Protein AF-A0A7C0U969-F1 (afdb_monomer_lite)

Radius of gyration: 13.31 Å; chains: 1; bounding box: 28×28×33 Å

Structure (mmCIF, N/CA/C/O backbone):
data_AF-A0A7C0U969-F1
#
_entry.id   AF-A0A7C0U969-F1
#
loop_
_atom_site.group_PDB
_atom_site.id
_atom_site.type_symbol
_atom_site.label_atom_id
_atom_site.label_alt_id
_atom_site.label_comp_id
_atom_site.label_asym_id
_atom_site.label_entity_id
_atom_site.label_seq_id
_atom_site.pdbx_PDB_ins_code
_atom_site.Cartn_x
_atom_site.Cartn_y
_atom_site.Cartn_z
_atom_site.occupancy
_atom_site.B_iso_or_equiv
_atom_site.auth_seq_id
_atom_site.auth_comp_id
_atom_site.auth_asym_id
_atom_site.auth_atom_id
_atom_site.pdbx_PDB_model_num
ATOM 1 N N . MET A 1 1 ? -16.530 9.071 6.708 1.00 80.62 1 MET A N 1
ATOM 2 C CA . MET A 1 1 ? -15.705 8.333 5.728 1.00 80.62 1 MET A CA 1
ATOM 3 C C . MET A 1 1 ? -14.589 9.251 5.257 1.00 80.62 1 MET A C 1
ATOM 5 O O . MET A 1 1 ? -14.887 10.293 4.685 1.00 80.62 1 MET A O 1
ATOM 9 N N . TYR A 1 2 ? -13.333 8.905 5.540 1.00 93.50 2 TYR A N 1
ATOM 10 C CA . TYR A 1 2 ? -12.167 9.630 5.027 1.00 93.50 2 TYR A CA 1
ATOM 11 C C . TYR A 1 2 ? -11.656 8.932 3.772 1.00 93.50 2 TYR A C 1
ATOM 13 O O . TYR A 1 2 ? -11.655 7.706 3.703 1.00 93.50 2 TYR A O 1
ATOM 21 N N . ARG A 1 3 ? -11.236 9.710 2.773 1.00 95.25 3 ARG A N 1
ATOM 22 C CA . ARG A 1 3 ? -10.696 9.174 1.525 1.00 95.25 3 ARG A CA 1
ATOM 23 C C . ARG A 1 3 ? -9.343 9.798 1.242 1.00 95.25 3 ARG A C 1
ATOM 25 O O . ARG A 1 3 ? -9.229 11.014 1.137 1.00 95.25 3 ARG A O 1
ATOM 32 N N . VAL A 1 4 ? -8.353 8.940 1.043 1.00 96.88 4 VAL A N 1
ATOM 33 C CA . VAL A 1 4 ? -7.054 9.307 0.485 1.00 96.88 4 VAL A CA 1
ATOM 34 C C . VAL A 1 4 ? -6.970 8.687 -0.903 1.00 96.88 4 VAL A C 1
ATOM 36 O O . VAL A 1 4 ? -7.387 7.548 -1.098 1.00 96.88 4 VAL A O 1
ATOM 39 N N . SER A 1 5 ? -6.500 9.455 -1.883 1.00 97.31 5 SER A N 1
ATOM 40 C CA . SER A 1 5 ? -6.320 8.976 -3.255 1.00 97.31 5 SER A CA 1
ATOM 41 C C . SER A 1 5 ? -4.851 9.087 -3.632 1.00 97.31 5 SER A C 1
ATOM 43 O O . SER A 1 5 ? -4.194 10.066 -3.290 1.00 97.31 5 SER A O 1
ATOM 45 N N . PHE A 1 6 ? -4.356 8.084 -4.341 1.00 97.88 6 PHE A N 1
ATOM 46 C CA . PHE A 1 6 ? -3.001 8.029 -4.868 1.00 97.88 6 PHE A CA 1
ATOM 47 C C . PHE A 1 6 ? -3.044 7.434 -6.275 1.00 97.88 6 PHE A C 1
ATOM 49 O O . PHE A 1 6 ? -4.037 6.823 -6.674 1.00 97.88 6 PHE A O 1
ATOM 56 N N . THR A 1 7 ? -1.963 7.613 -7.023 1.00 98.50 7 THR A N 1
ATOM 57 C CA . THR A 1 7 ? -1.742 6.942 -8.306 1.00 98.50 7 THR A CA 1
ATOM 58 C C . THR A 1 7 ? -0.503 6.076 -8.189 1.00 98.50 7 THR A C 1
ATOM 60 O O . THR A 1 7 ? 0.417 6.425 -7.454 1.00 98.50 7 THR A O 1
ATOM 63 N N . ALA A 1 8 ? -0.472 4.977 -8.928 1.00 98.25 8 ALA A N 1
ATOM 64 C CA . ALA A 1 8 ? 0.678 4.094 -9.061 1.00 98.25 8 ALA A CA 1
ATOM 65 C C . ALA A 1 8 ? 0.779 3.637 -10.521 1.00 98.25 8 ALA A C 1
ATOM 67 O O . ALA A 1 8 ? -0.112 3.903 -11.329 1.00 98.25 8 ALA A O 1
ATOM 68 N N . GLN A 1 9 ? 1.871 2.966 -10.859 1.00 98.19 9 GLN A N 1
ATOM 69 C CA . GLN A 1 9 ? 2.158 2.486 -12.203 1.00 98.19 9 GLN A CA 1
ATOM 70 C C . GLN A 1 9 ? 2.317 0.967 -12.201 1.00 98.19 9 GLN A C 1
ATOM 72 O O . GLN A 1 9 ? 2.801 0.372 -11.234 1.00 98.19 9 GLN A O 1
ATOM 77 N N . GLY A 1 10 ? 1.930 0.338 -13.310 1.00 97.50 10 GLY A N 1
ATOM 78 C CA . GLY A 1 10 ? 2.271 -1.056 -13.568 1.00 97.50 10 GLY A CA 1
ATOM 79 C C . GLY A 1 10 ? 3.768 -1.224 -13.840 1.00 97.50 10 GLY A C 1
ATOM 80 O O . GLY A 1 10 ? 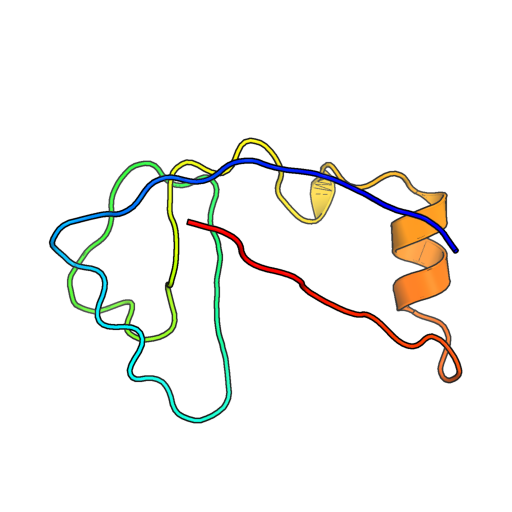4.483 -0.272 -14.146 1.00 97.50 10 GLY A O 1
ATOM 81 N N . HIS A 1 11 ? 4.251 -2.461 -13.764 1.00 97.69 11 HIS A N 1
ATOM 82 C CA . HIS A 1 11 ? 5.633 -2.793 -14.085 1.00 97.69 11 HIS A CA 1
ATOM 83 C C . HIS A 1 11 ? 5.734 -4.228 -14.600 1.00 97.69 11 HIS A C 1
ATOM 85 O O . HIS A 1 11 ? 5.106 -5.137 -14.065 1.00 97.69 11 HIS A O 1
ATOM 91 N N . ARG A 1 12 ? 6.591 -4.460 -15.600 1.00 97.50 12 ARG A N 1
ATOM 92 C CA . ARG A 1 12 ? 6.782 -5.769 -16.268 1.00 97.50 12 ARG A CA 1
ATOM 93 C C . ARG A 1 12 ? 7.174 -6.941 -15.354 1.00 97.50 12 ARG A C 1
ATOM 95 O O . ARG A 1 12 ? 7.141 -8.083 -15.795 1.00 97.50 12 ARG A O 1
ATOM 102 N N . ASN A 1 13 ? 7.635 -6.659 -14.136 1.00 98.00 13 ASN A N 1
ATOM 103 C CA . ASN A 1 13 ? 8.052 -7.668 -13.153 1.00 98.00 13 ASN A CA 1
ATOM 104 C C . ASN A 1 13 ? 7.038 -7.861 -12.012 1.00 98.00 13 ASN A C 1
ATOM 106 O O . ASN A 1 13 ? 7.349 -8.596 -11.082 1.00 98.00 13 ASN A O 1
ATOM 110 N N . ILE A 1 14 ? 5.870 -7.211 -12.062 1.00 97.31 14 ILE A N 1
ATOM 111 C CA . ILE A 1 14 ? 4.781 -7.473 -11.113 1.00 97.31 14 ILE A CA 1
ATOM 112 C C . ILE A 1 14 ? 4.274 -8.897 -11.333 1.00 97.31 14 ILE A C 1
ATOM 114 O O . ILE A 1 14 ? 3.930 -9.264 -12.456 1.00 97.31 14 ILE A O 1
ATOM 118 N N . LEU A 1 15 ? 4.246 -9.681 -10.254 1.00 97.31 15 LEU A N 1
ATOM 119 C CA . LEU A 1 15 ? 3.672 -11.027 -10.243 1.00 97.31 15 LEU A CA 1
ATOM 120 C C . LEU A 1 15 ? 2.311 -11.042 -9.543 1.00 97.31 15 LEU A C 1
ATOM 122 O O . LEU A 1 15 ? 1.387 -11.661 -10.059 1.00 97.31 15 LEU A O 1
ATOM 126 N N . SER A 1 16 ? 2.168 -10.324 -8.419 1.00 95.94 16 SER A N 1
ATOM 127 C CA . SER A 1 16 ? 0.926 -10.264 -7.631 1.00 95.94 16 SER A CA 1
ATOM 128 C C . SER A 1 16 ? 0.393 -11.652 -7.235 1.00 95.94 16 SER A C 1
ATOM 130 O O . SER A 1 16 ? -0.813 -11.902 -7.258 1.00 95.94 16 SER A O 1
ATOM 132 N N . THR A 1 17 ? 1.293 -12.577 -6.907 1.00 97.19 17 THR A N 1
ATOM 133 C CA . THR A 1 17 ? 0.958 -13.976 -6.605 1.00 97.19 17 THR A CA 1
ATOM 134 C C . THR A 1 17 ? 0.965 -14.300 -5.116 1.00 97.19 17 THR A C 1
ATOM 136 O O . THR A 1 17 ? 0.572 -15.407 -4.752 1.00 97.19 17 THR A O 1
ATOM 139 N N . HIS A 1 18 ? 1.408 -13.383 -4.248 1.00 97.62 18 HIS A N 1
ATOM 140 C CA . HIS A 1 18 ? 1.386 -13.636 -2.810 1.00 97.62 18 HIS A CA 1
ATOM 141 C C . HIS A 1 18 ? -0.061 -13.800 -2.315 1.00 97.62 18 HIS A C 1
ATOM 143 O O . HIS A 1 18 ? -0.923 -12.963 -2.568 1.00 97.62 18 HIS A O 1
ATOM 149 N N . ALA A 1 19 ? -0.341 -14.897 -1.610 1.00 97.31 19 ALA A N 1
ATOM 150 C CA . ALA A 1 19 ? -1.715 -15.342 -1.369 1.00 97.31 19 ALA A CA 1
ATOM 151 C C . ALA A 1 19 ? -2.493 -14.496 -0.346 1.00 97.31 19 ALA A C 1
ATOM 153 O O . ALA A 1 19 ? -3.722 -14.516 -0.341 1.00 97.31 19 ALA A O 1
ATOM 154 N N . THR A 1 20 ? -1.794 -13.797 0.550 1.00 97.56 20 THR A N 1
ATOM 155 C CA . THR A 1 20 ? -2.406 -13.148 1.725 1.00 97.56 20 THR A CA 1
ATOM 156 C C . THR A 1 20 ? -2.049 -11.678 1.885 1.00 97.56 20 THR A C 1
ATOM 158 O O . THR A 1 20 ? -2.565 -11.022 2.787 1.00 97.56 20 THR A O 1
ATOM 161 N N . THR A 1 21 ? -1.160 -11.147 1.047 1.00 97.25 21 THR A N 1
ATOM 162 C CA . THR A 1 21 ? -0.691 -9.764 1.166 1.00 97.25 21 THR A CA 1
ATOM 163 C C . THR A 1 21 ? -0.572 -9.131 -0.204 1.00 97.25 21 THR A C 1
ATOM 165 O O . THR A 1 21 ? -0.382 -9.810 -1.211 1.00 97.25 21 THR A O 1
ATOM 168 N N . LEU A 1 22 ? -0.670 -7.809 -0.212 1.00 97.44 22 LEU A N 1
ATOM 169 C CA . LEU A 1 22 ? -0.372 -6.977 -1.361 1.00 97.44 22 LEU A CA 1
ATOM 170 C C . LEU A 1 22 ? 0.467 -5.788 -0.901 1.00 97.44 22 LEU A C 1
ATOM 172 O O . LEU A 1 22 ? 0.357 -5.355 0.247 1.00 97.44 22 LEU A O 1
ATOM 176 N N . GLU A 1 23 ? 1.268 -5.242 -1.806 1.00 97.94 23 GLU A N 1
ATOM 177 C CA . GLU A 1 23 ? 2.067 -4.044 -1.573 1.00 97.94 23 GLU A CA 1
ATOM 178 C C . GLU A 1 23 ? 1.968 -3.081 -2.763 1.00 97.94 23 GLU A C 1
ATOM 180 O O . GLU A 1 23 ? 1.961 -3.483 -3.929 1.00 97.94 23 GLU A O 1
ATOM 185 N N . ILE A 1 24 ? 1.908 -1.785 -2.460 1.00 97.88 24 ILE A N 1
ATOM 186 C CA . ILE A 1 24 ? 2.060 -0.694 -3.422 1.00 97.88 24 ILE A CA 1
ATOM 187 C C . ILE A 1 24 ? 3.177 0.201 -2.896 1.00 97.88 24 ILE A C 1
ATOM 189 O O . ILE A 1 24 ? 3.129 0.629 -1.743 1.00 97.88 24 ILE A O 1
ATOM 193 N N . THR A 1 25 ? 4.178 0.480 -3.728 1.00 97.50 25 THR A N 1
ATOM 194 C CA . THR A 1 25 ? 5.424 1.118 -3.281 1.00 97.50 25 THR A CA 1
ATOM 195 C C . THR A 1 25 ? 5.752 2.397 -4.051 1.00 97.50 25 THR A C 1
ATOM 197 O O . THR A 1 25 ? 5.384 2.549 -5.219 1.00 97.50 25 THR A O 1
ATOM 200 N N . LYS A 1 26 ? 6.465 3.330 -3.402 1.00 98.19 26 LYS A N 1
ATOM 201 C CA . LYS A 1 26 ? 7.034 4.530 -4.049 1.00 98.19 26 LYS A CA 1
ATOM 202 C C . LYS A 1 26 ? 8.290 4.217 -4.860 1.00 98.19 26 LYS A C 1
ATOM 204 O O . LYS A 1 26 ? 8.696 5.047 -5.670 1.00 98.19 26 LYS A O 1
ATOM 209 N N . GLU A 1 27 ? 8.890 3.046 -4.654 1.00 97.81 27 GLU A N 1
ATOM 210 C CA . GLU A 1 27 ? 10.041 2.605 -5.436 1.00 97.81 27 GLU A CA 1
ATOM 211 C C . GLU A 1 27 ? 9.701 2.591 -6.927 1.00 97.81 27 GLU A C 1
ATOM 213 O O . GLU A 1 27 ? 8.607 2.200 -7.334 1.00 97.81 27 GLU A O 1
ATOM 218 N N . THR A 1 28 ? 10.642 3.029 -7.757 1.00 97.62 28 THR A N 1
ATOM 219 C CA . THR A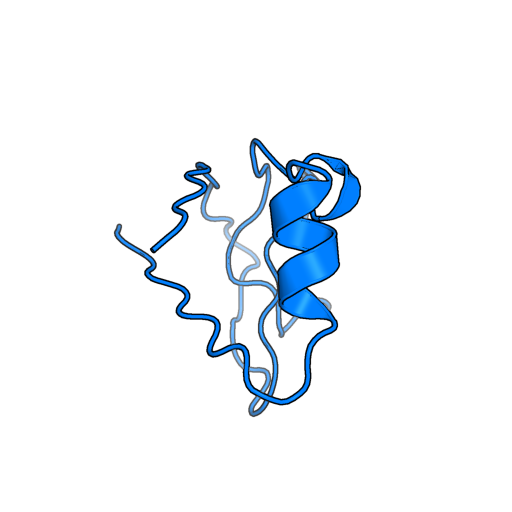 1 28 ? 10.460 3.119 -9.216 1.00 97.62 28 THR A CA 1
ATOM 220 C C . THR A 1 28 ? 11.003 1.899 -9.954 1.00 97.62 28 THR A C 1
ATOM 222 O O . THR A 1 28 ? 10.852 1.788 -11.170 1.00 97.62 28 THR A O 1
ATOM 225 N N . SER A 1 29 ? 11.624 0.965 -9.231 1.00 96.38 29 SER A N 1
ATOM 226 C CA . SER A 1 29 ? 12.191 -0.260 -9.782 1.00 96.38 29 SER A CA 1
ATOM 227 C C . SER A 1 29 ? 11.692 -1.480 -9.016 1.00 96.38 29 SER A C 1
ATOM 229 O O . SER A 1 29 ? 11.468 -1.425 -7.809 1.00 96.38 29 SER A O 1
ATOM 231 N N . LEU A 1 30 ? 11.507 -2.593 -9.727 1.00 97.06 30 LEU A N 1
ATOM 232 C CA . LEU A 1 30 ? 11.007 -3.834 -9.145 1.00 97.06 30 LEU A CA 1
ATOM 233 C C . LEU A 1 30 ? 11.740 -5.043 -9.723 1.00 97.06 30 LEU A C 1
ATOM 235 O O . LEU A 1 30 ? 11.751 -5.275 -10.938 1.00 97.06 30 LEU A O 1
ATOM 239 N N . THR A 1 31 ? 12.313 -5.856 -8.840 1.00 95.19 31 THR A N 1
ATOM 240 C CA . THR A 1 31 ? 12.822 -7.186 -9.197 1.00 95.19 31 THR A CA 1
ATOM 241 C C . THR A 1 31 ? 11.688 -8.214 -9.192 1.00 95.19 31 THR A C 1
ATOM 243 O O . THR A 1 31 ? 10.662 -8.010 -8.557 1.00 95.19 31 THR A O 1
ATOM 246 N N . ARG A 1 32 ?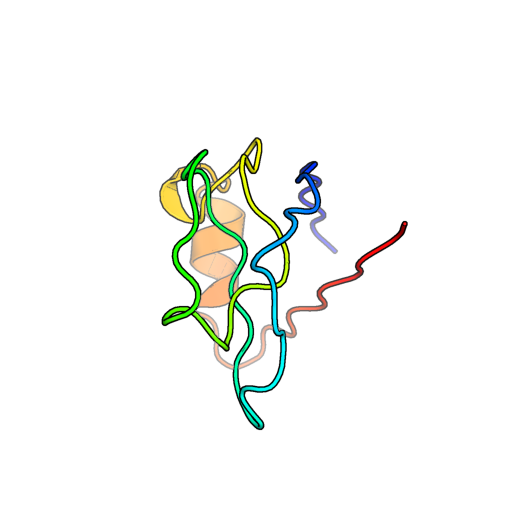 11.883 -9.370 -9.837 1.00 92.94 32 ARG A N 1
ATOM 247 C CA . ARG A 1 32 ? 10.892 -10.465 -9.821 1.00 92.94 32 ARG A CA 1
ATOM 248 C C . ARG A 1 32 ? 10.729 -11.161 -8.461 1.00 92.94 32 ARG A C 1
ATOM 250 O O . ARG A 1 32 ? 9.903 -12.054 -8.353 1.00 92.94 32 ARG A O 1
ATOM 257 N N . ARG A 1 33 ? 11.535 -10.807 -7.450 1.00 93.38 33 ARG A N 1
ATOM 258 C CA . ARG A 1 33 ? 11.429 -11.388 -6.101 1.00 93.38 33 ARG A CA 1
ATOM 259 C C . ARG A 1 33 ? 10.266 -10.805 -5.290 1.00 93.38 33 ARG A C 1
ATOM 261 O O . ARG A 1 33 ? 9.827 -11.465 -4.363 1.00 93.38 33 ARG A O 1
ATOM 268 N N . GLY A 1 34 ? 9.802 -9.593 -5.610 1.00 90.88 34 GLY A N 1
ATOM 269 C CA . GLY A 1 34 ? 8.659 -8.966 -4.938 1.00 90.88 34 GLY A CA 1
ATOM 270 C C . GLY A 1 34 ? 7.341 -9.477 -5.510 1.00 90.88 34 GLY A C 1
ATOM 271 O O . GLY A 1 34 ? 6.802 -8.880 -6.439 1.00 90.88 34 GLY A O 1
ATOM 272 N N . ASP A 1 35 ? 6.843 -10.595 -4.989 1.00 95.31 35 ASP A N 1
ATOM 273 C CA . ASP A 1 35 ? 5.652 -11.283 -5.497 1.00 95.31 35 ASP A CA 1
ATOM 274 C C . ASP A 1 35 ? 4.323 -10.758 -4.920 1.00 95.31 35 ASP A C 1
ATOM 276 O O . ASP A 1 35 ? 3.268 -11.008 -5.503 1.00 95.31 35 ASP A O 1
ATOM 280 N N . CYS A 1 36 ? 4.367 -9.981 -3.835 1.00 97.44 36 CYS A N 1
ATOM 281 C CA . CYS A 1 36 ? 3.221 -9.268 -3.261 1.00 97.44 36 CYS A CA 1
ATOM 282 C C . CYS A 1 36 ? 2.963 -7.887 -3.897 1.00 97.44 36 CYS A C 1
ATOM 284 O O . CYS A 1 36 ? 1.909 -7.297 -3.673 1.00 97.44 36 CYS A O 1
ATOM 286 N N . ILE A 1 37 ? 3.898 -7.341 -4.681 1.00 97.94 37 ILE A N 1
ATOM 287 C CA . ILE A 1 37 ? 3.776 -5.978 -5.221 1.00 97.94 37 ILE A CA 1
ATOM 288 C C . ILE A 1 37 ? 2.783 -5.953 -6.386 1.00 97.94 37 ILE A C 1
ATOM 290 O O . ILE A 1 37 ? 2.931 -6.717 -7.339 1.00 97.94 37 ILE A O 1
ATOM 294 N N . VAL A 1 38 ? 1.809 -5.037 -6.329 1.00 97.75 38 VAL A N 1
ATOM 295 C CA . VAL A 1 38 ? 0.750 -4.852 -7.345 1.00 97.75 38 VAL A CA 1
ATOM 296 C C . VAL A 1 38 ? 0.816 -3.498 -8.063 1.00 97.75 38 VAL A C 1
ATOM 298 O O . VAL A 1 38 ? 0.122 -3.289 -9.055 1.00 97.75 38 VAL A O 1
ATOM 301 N N . GLY A 1 39 ? 1.673 -2.582 -7.599 1.00 97.88 39 GLY A N 1
ATOM 302 C CA . GLY A 1 39 ? 1.915 -1.280 -8.223 1.00 97.88 39 GLY A CA 1
ATOM 303 C C . GLY A 1 39 ? 3.175 -0.602 -7.681 1.00 97.88 39 GLY A C 1
ATOM 304 O O . GLY A 1 39 ? 3.523 -0.766 -6.512 1.00 97.88 39 GLY A O 1
ATOM 305 N N . ILE A 1 40 ? 3.859 0.158 -8.534 1.00 98.25 40 ILE A N 1
ATOM 306 C CA . ILE A 1 40 ? 5.108 0.867 -8.211 1.00 98.25 40 ILE A CA 1
ATOM 307 C C . ILE A 1 40 ? 4.976 2.372 -8.467 1.00 98.25 40 ILE A C 1
ATOM 309 O O . ILE A 1 40 ? 3.959 2.821 -8.998 1.00 98.25 40 ILE A O 1
ATOM 313 N N . ALA A 1 41 ? 6.015 3.148 -8.143 1.00 98.25 41 ALA A N 1
ATOM 314 C CA . ALA A 1 41 ? 6.060 4.595 -8.360 1.00 98.25 41 ALA A CA 1
ATOM 315 C C . ALA A 1 41 ? 4.812 5.320 -7.814 1.00 98.25 41 ALA A C 1
ATOM 317 O O . ALA A 1 41 ? 4.262 6.221 -8.454 1.00 98.25 41 ALA A O 1
ATOM 318 N N . ALA A 1 42 ? 4.332 4.882 -6.648 1.00 98.50 42 ALA A N 1
ATOM 319 C CA . ALA A 1 42 ? 3.168 5.464 -6.006 1.00 98.50 42 ALA A CA 1
ATOM 320 C C . ALA A 1 42 ? 3.409 6.933 -5.629 1.00 98.50 42 ALA A C 1
ATOM 322 O O . ALA A 1 42 ? 4.497 7.311 -5.193 1.00 98.50 42 ALA A O 1
ATOM 323 N N . THR A 1 43 ? 2.381 7.774 -5.746 1.00 98.50 43 THR A N 1
ATOM 324 C CA . THR A 1 43 ? 2.485 9.185 -5.333 1.00 98.50 43 THR A CA 1
ATOM 325 C C . THR A 1 43 ? 2.503 9.366 -3.818 1.00 98.50 43 THR A C 1
ATOM 327 O O . THR A 1 43 ? 3.009 10.380 -3.342 1.00 98.50 43 THR A O 1
ATOM 330 N N . LEU A 1 44 ? 2.003 8.383 -3.063 1.00 97.56 44 LEU A N 1
ATOM 331 C CA . LEU A 1 44 ? 1.952 8.382 -1.601 1.00 97.56 44 LEU A CA 1
ATOM 332 C C . LEU A 1 44 ? 2.439 7.042 -1.035 1.00 97.56 44 LEU A C 1
ATOM 334 O O . LEU A 1 44 ? 2.160 5.986 -1.596 1.00 97.56 44 LEU A O 1
ATOM 338 N N . ALA A 1 45 ? 3.117 7.101 0.109 1.00 96.88 45 ALA A N 1
ATOM 339 C CA . ALA A 1 45 ? 3.358 5.980 1.017 1.00 96.88 45 ALA A CA 1
ATOM 340 C C . ALA A 1 45 ? 2.582 6.183 2.326 1.00 96.88 45 ALA A C 1
ATOM 342 O O . ALA A 1 45 ? 2.017 7.248 2.574 1.00 96.88 45 ALA A O 1
ATOM 343 N N . LEU A 1 46 ? 2.613 5.184 3.214 1.00 95.44 46 LEU A N 1
ATOM 344 C CA . LEU A 1 46 ? 1.960 5.257 4.527 1.00 95.44 46 LEU A CA 1
ATOM 345 C C . LEU A 1 46 ? 2.410 6.472 5.354 1.00 95.44 46 LEU A C 1
ATOM 347 O O . LEU A 1 46 ? 1.593 7.092 6.032 1.00 95.44 46 LEU A O 1
ATOM 351 N N . GLN A 1 47 ? 3.688 6.857 5.262 1.00 96.50 47 GLN A N 1
ATOM 352 C CA . GLN A 1 47 ? 4.218 8.043 5.947 1.00 96.50 47 GLN A CA 1
ATOM 353 C C . GLN A 1 47 ? 3.591 9.358 5.454 1.00 96.50 47 GLN A C 1
ATOM 355 O O . GLN A 1 47 ? 3.520 10.315 6.222 1.00 96.50 47 GLN A O 1
ATOM 360 N N . ASP A 1 48 ? 3.112 9.395 4.208 1.00 97.25 48 ASP A N 1
ATOM 361 C CA . ASP A 1 48 ? 2.544 10.587 3.576 1.00 97.25 48 ASP A CA 1
ATOM 362 C C . ASP A 1 48 ? 1.040 10.738 3.888 1.00 97.25 48 ASP A C 1
ATOM 364 O O . ASP A 1 48 ? 0.421 11.740 3.528 1.00 97.25 48 ASP A O 1
ATOM 368 N N . LEU A 1 49 ? 0.425 9.748 4.550 1.00 96.62 49 LEU A N 1
AT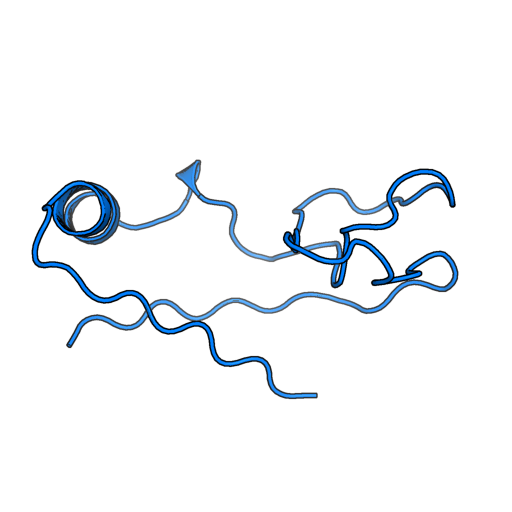OM 369 C CA . LEU A 1 49 ? -0.983 9.817 4.934 1.00 96.62 49 LEU A CA 1
ATOM 370 C C . LEU A 1 49 ? -1.223 10.940 5.959 1.00 96.62 49 LEU A C 1
ATOM 372 O O . LEU A 1 49 ? -0.382 11.170 6.832 1.00 96.62 49 LEU A O 1
ATOM 376 N N . PRO A 1 50 ? -2.390 11.609 5.930 1.00 96.50 50 PRO A N 1
ATOM 377 C CA . PRO A 1 50 ? -2.745 12.570 6.965 1.00 96.50 50 PRO A CA 1
ATOM 378 C C . PRO A 1 50 ? -2.743 11.928 8.361 1.00 96.50 50 PRO A C 1
ATOM 380 O O . PRO A 1 50 ? -3.264 10.827 8.538 1.00 96.50 50 PRO A O 1
ATOM 383 N N . GLU A 1 51 ? -2.234 12.635 9.373 1.00 97.00 51 GLU A N 1
ATOM 384 C CA . GLU A 1 51 ? -2.102 12.106 10.745 1.00 97.00 51 GLU A CA 1
ATOM 385 C C . GLU A 1 51 ? -3.415 11.579 11.342 1.00 97.00 51 GLU A C 1
ATOM 387 O O . GLU A 1 51 ? -3.427 10.582 12.060 1.00 97.00 51 GLU A O 1
ATOM 392 N N . HIS A 1 52 ? -4.549 12.203 11.015 1.00 95.69 52 HIS A N 1
ATOM 393 C CA . HIS A 1 52 ? -5.854 11.719 11.467 1.00 95.69 52 HIS A CA 1
ATOM 394 C C . HIS A 1 52 ? -6.230 10.366 10.837 1.00 95.69 52 HIS A C 1
ATOM 396 O O . HIS A 1 52 ? -6.808 9.530 11.520 1.00 95.69 52 HIS A O 1
ATOM 402 N N . VAL A 1 53 ? -5.866 10.120 9.571 1.00 96.94 53 VAL A N 1
ATOM 403 C CA . VAL A 1 53 ? -6.085 8.825 8.902 1.00 96.94 53 VAL A CA 1
ATOM 404 C C . VAL A 1 53 ? -5.207 7.754 9.537 1.00 96.94 53 VAL A C 1
ATOM 406 O O . VAL A 1 53 ? -5.694 6.663 9.815 1.00 96.94 53 VAL A O 1
ATOM 409 N N . LYS A 1 54 ? -3.937 8.078 9.818 1.00 96.88 54 LYS A N 1
ATOM 410 C CA . LYS A 1 54 ? -3.023 7.166 10.522 1.00 96.88 54 LYS A CA 1
ATOM 411 C C . LYS A 1 54 ? -3.570 6.780 11.894 1.00 96.88 54 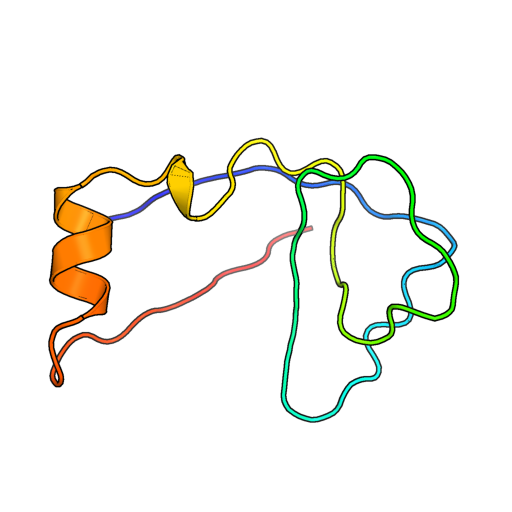LYS A C 1
ATOM 413 O O . LYS A 1 54 ? -3.539 5.609 12.239 1.00 96.88 54 LYS A O 1
ATOM 418 N N . ARG A 1 55 ? -4.101 7.748 12.650 1.00 97.12 55 ARG A N 1
ATOM 419 C CA . ARG A 1 55 ? -4.708 7.503 13.964 1.00 97.12 55 ARG A CA 1
ATOM 420 C C . ARG A 1 55 ? -5.908 6.563 13.874 1.00 97.12 55 ARG A C 1
ATOM 422 O O . ARG A 1 55 ? -5.909 5.551 14.563 1.00 97.12 55 ARG A O 1
ATOM 429 N N . LEU A 1 56 ? -6.865 6.857 12.993 1.00 96.81 56 LEU A N 1
ATOM 430 C CA . LEU A 1 56 ? -8.043 6.006 12.790 1.00 96.81 56 LEU A CA 1
ATOM 431 C C . LEU A 1 56 ? -7.633 4.577 12.412 1.00 96.81 56 LEU A C 1
ATOM 433 O O . LEU A 1 56 ? -8.137 3.623 12.981 1.00 96.81 56 LEU A O 1
ATOM 437 N N . ALA A 1 57 ? -6.635 4.412 11.539 1.00 96.44 57 ALA A N 1
ATOM 438 C CA . ALA A 1 57 ? -6.139 3.090 11.147 1.00 96.44 57 ALA A CA 1
ATOM 439 C C . ALA A 1 57 ? -5.583 2.233 12.309 1.00 96.44 57 ALA A C 1
ATOM 441 O O . ALA A 1 57 ? -5.363 1.040 12.115 1.00 96.44 57 ALA A O 1
ATOM 442 N N . THR A 1 58 ? -5.340 2.811 13.493 1.00 96.81 58 THR A N 1
ATOM 443 C CA . THR A 1 58 ? -4.920 2.072 14.700 1.00 96.81 58 THR A CA 1
ATOM 444 C C . THR A 1 58 ? -6.077 1.659 15.615 1.00 96.81 58 THR A C 1
ATOM 446 O O . THR A 1 58 ? -5.862 0.901 16.559 1.00 96.81 58 THR A O 1
ATOM 449 N N . GLU A 1 59 ? -7.292 2.145 15.359 1.00 97.94 59 GLU A N 1
ATOM 450 C CA . GLU A 1 59 ? -8.482 1.845 16.156 1.00 97.94 59 GLU A CA 1
ATOM 451 C C . GLU A 1 59 ? -9.065 0.482 15.751 1.00 97.94 59 GLU A C 1
ATOM 453 O O . GLU A 1 59 ? -9.159 0.153 14.569 1.00 97.94 59 GLU A O 1
ATOM 458 N N . SER A 1 60 ? -9.454 -0.339 16.732 1.00 97.44 60 SER A N 1
ATOM 459 C CA . SER A 1 60 ? -9.876 -1.732 16.502 1.00 97.44 60 SER A CA 1
ATOM 460 C C . SER A 1 60 ? -11.188 -1.879 15.730 1.00 97.44 60 SER A C 1
ATOM 462 O O . SER A 1 60 ? -11.464 -2.940 15.180 1.00 97.44 60 SER A O 1
ATOM 464 N N . ASP A 1 61 ? -12.015 -0.841 15.735 1.00 96.94 61 ASP A N 1
ATOM 465 C CA . ASP A 1 61 ? -13.305 -0.760 15.055 1.00 96.94 61 ASP A CA 1
ATOM 466 C C . ASP A 1 61 ? -13.218 -0.043 13.698 1.00 96.94 61 ASP A C 1
ATOM 468 O O . ASP A 1 61 ? -14.229 0.092 13.007 1.00 96.94 61 ASP A O 1
ATOM 472 N N . THR A 1 62 ? -12.019 0.377 13.274 1.00 97.56 62 THR A N 1
ATOM 473 C CA . THR A 1 62 ? -11.829 0.991 11.959 1.00 97.56 62 THR A CA 1
ATOM 474 C C . THR A 1 62 ? -11.804 -0.060 10.852 1.00 97.56 62 THR A C 1
ATOM 476 O O . THR A 1 62 ? -10.932 -0.925 10.787 1.00 97.56 62 THR A O 1
ATOM 479 N N . GLU A 1 63 ? -12.726 0.080 9.900 1.00 97.38 63 GLU A N 1
ATOM 480 C CA . GLU A 1 63 ? -12.705 -0.654 8.636 1.00 97.38 63 GLU A CA 1
ATOM 481 C C . GLU A 1 63 ? -11.950 0.147 7.562 1.00 97.38 63 GLU A C 1
ATOM 483 O O . GLU A 1 63 ? -12.295 1.291 7.250 1.00 97.38 63 GLU A O 1
ATOM 488 N N . ILE A 1 64 ? -10.925 -0.465 6.961 1.00 96.75 64 ILE A N 1
ATOM 489 C CA . ILE A 1 64 ? -10.148 0.127 5.866 1.00 96.75 64 ILE A CA 1
ATOM 490 C C . ILE A 1 64 ? -10.519 -0.566 4.559 1.00 96.75 64 ILE A C 1
ATOM 492 O O . ILE A 1 64 ? -10.329 -1.769 4.402 1.00 96.75 64 ILE A O 1
ATOM 496 N N . GLN A 1 65 ? -10.987 0.215 3.587 1.00 96.94 65 GLN A N 1
ATOM 497 C CA . GLN A 1 65 ? -11.311 -0.274 2.250 1.00 96.94 65 GLN A CA 1
ATOM 498 C C . GLN A 1 65 ? -10.315 0.270 1.225 1.00 96.94 65 GLN A C 1
ATOM 500 O O . GLN A 1 65 ? -10.205 1.481 1.024 1.00 96.94 65 GLN A O 1
ATOM 505 N N . LEU A 1 66 ? -9.613 -0.634 0.540 1.00 96.12 66 LEU A N 1
ATOM 506 C CA . LEU A 1 66 ? -8.756 -0.305 -0.595 1.00 96.12 66 LEU A CA 1
ATOM 507 C C . LEU A 1 66 ? -9.512 -0.561 -1.902 1.00 96.12 66 LEU A C 1
ATOM 509 O O . LEU A 1 66 ? -9.933 -1.683 -2.172 1.00 96.12 66 LEU A O 1
ATOM 513 N N . LYS A 1 67 ? -9.649 0.471 -2.741 1.00 96.81 67 LYS A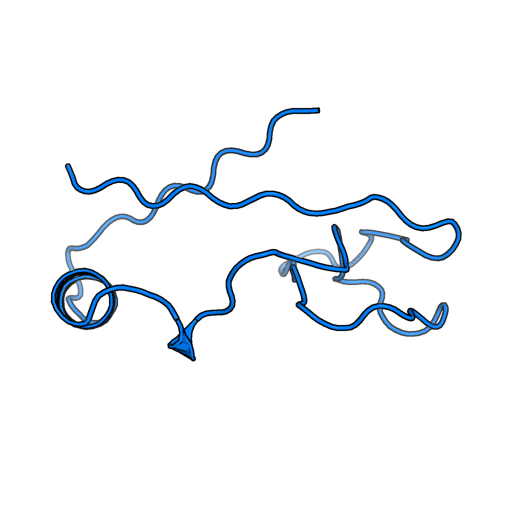 N 1
ATOM 514 C CA . LYS A 1 67 ? -10.225 0.352 -4.086 1.00 96.81 67 LYS A CA 1
ATOM 515 C C . LYS A 1 67 ? -9.169 0.666 -5.139 1.00 96.81 67 LYS A C 1
ATOM 517 O O . LYS A 1 67 ? -8.729 1.808 -5.243 1.00 96.81 67 LYS A O 1
ATOM 522 N N . LEU A 1 68 ? -8.816 -0.339 -5.935 1.00 94.88 68 LEU A N 1
ATOM 523 C CA . LEU A 1 68 ? -7.927 -0.202 -7.087 1.00 94.88 68 LEU A CA 1
ATOM 524 C C . LEU A 1 68 ? -8.760 -0.084 -8.365 1.00 94.88 68 LEU A C 1
ATOM 526 O O . LEU A 1 68 ? -9.767 -0.773 -8.526 1.00 94.88 68 LEU A O 1
ATOM 530 N N . MET A 1 69 ? -8.365 0.828 -9.248 1.00 95.19 69 MET A N 1
ATOM 531 C CA . MET A 1 69 ? -9.009 1.077 -10.538 1.00 95.19 69 MET A CA 1
ATOM 532 C C . MET A 1 69 ? -7.898 1.208 -11.579 1.00 95.19 69 MET A C 1
ATOM 534 O O . MET A 1 69 ? -6.897 1.871 -11.299 1.00 95.19 69 MET A O 1
ATOM 538 N N . VAL A 1 70 ? -8.068 0.549 -12.725 1.00 88.44 70 VAL A N 1
ATOM 539 C CA . VAL A 1 70 ? -7.130 0.546 -13.859 1.00 88.44 70 VAL A CA 1
ATOM 540 C C . VAL A 1 70 ? -7.738 1.237 -15.065 1.00 88.44 70 VAL A C 1
ATOM 542 O O . VAL A 1 70 ? -8.975 1.128 -15.229 1.00 88.44 70 VAL A O 1
#

Secondary structure (DSSP, 8-state):
--------B--TT-----SS--EE-S-S---TT--SEEEBS-S--GGGS-HHHHHHTTSTT---------

pLDDT: mean 96.53, std 2.55, range [80.62, 98.5]

Foldseek 3Di:
DDDDDKDFADDPLAQCPDDPAADEECAPDDDVVCHRYDTYNIPDDPVRDDPVVVVLVPDPPDDDDDDDDD

Sequence (70 aa):
MYRVSFTAQGHRNILSTHATTLEITKETSLTRRGDCIVGIAATLALQDLPEHVKRLATESDTEIQLKLMV